Protein AF-A0A8D8JQ23-F1 (afdb_monomer_lite)

Foldseek 3Di:
DEPPDDPVCVVCVVVVVCVVCVVVVHDPPDDDDDAYVVLDAPVRQVVDPDDDDPPDDDDDPPGNDDDPDDPLDDDDDDQVCQCVDPSNCVVVVNNHNPPDDDDDDDDDDPPD

InterPro domains:
  IPR007122 Villin/Gelsolin [PTHR11977] (1-111)
  IPR029006 ADF-H/Gelsolin-like domain superfamily [G3DSA:3.40.20.10] (1-65)
  IPR036180 Gelsolin-like domain superfamily [SSF82754] (2-103)

Structure (mmCIF, N/CA/C/O backbone):
data_AF-A0A8D8JQ23-F1
#
_entry.id   AF-A0A8D8JQ23-F1
#
loop_
_atom_site.group_PDB
_atom_site.id
_atom_site.type_symbol
_atom_site.label_atom_id
_atom_site.label_alt_id
_atom_site.label_comp_id
_atom_site.label_asym_id
_atom_site.label_entity_id
_atom_site.label_seq_id
_atom_site.pdbx_PDB_ins_code
_atom_site.Cartn_x
_atom_site.Cartn_y
_atom_site.Cartn_z
_atom_site.occupancy
_atom_site.B_iso_or_equiv
_atom_site.auth_seq_id
_atom_site.auth_comp_id
_atom_site.auth_asym_id
_atom_site.auth_atom_id
_atom_site.pdbx_PDB_model_num
ATOM 1 N N . LYS A 1 1 ? -10.270 7.155 14.413 1.00 76.56 1 LYS A N 1
ATOM 2 C CA . LYS A 1 1 ? -10.590 8.305 15.296 1.00 76.56 1 LYS A CA 1
ATOM 3 C C . LYS A 1 1 ? -10.429 9.588 14.495 1.00 76.56 1 LYS A C 1
ATOM 5 O O . LYS A 1 1 ? -9.304 10.035 14.313 1.00 76.56 1 LYS A O 1
ATOM 10 N N . GLY A 1 2 ? -11.523 10.152 13.984 1.00 75.94 2 GLY A N 1
ATOM 11 C CA . GLY A 1 2 ? -11.447 11.387 13.203 1.00 75.94 2 GLY A CA 1
ATOM 12 C C . GLY A 1 2 ? -10.910 12.561 14.040 1.00 75.94 2 GLY A C 1
ATOM 13 O O . GLY A 1 2 ? -11.205 12.639 15.241 1.00 75.94 2 GLY A O 1
ATOM 14 N N . PRO A 1 3 ? -10.164 13.503 13.437 1.00 73.06 3 PRO A N 1
ATOM 15 C CA . PRO A 1 3 ? -9.591 14.654 14.142 1.00 73.06 3 PRO A CA 1
ATOM 16 C C . PRO A 1 3 ? -10.651 15.591 14.746 1.00 73.06 3 PRO A C 1
ATOM 18 O O . PRO A 1 3 ? -10.346 16.324 15.682 1.00 73.06 3 PRO A O 1
ATOM 21 N N . ARG A 1 4 ? -11.914 15.487 14.306 1.00 80.12 4 ARG A N 1
ATOM 22 C CA . ARG A 1 4 ? -13.076 16.208 14.859 1.00 80.12 4 ARG A CA 1
ATOM 23 C C . ARG A 1 4 ? -14.098 15.326 15.601 1.00 80.12 4 ARG A C 1
ATOM 25 O O . ARG A 1 4 ? -15.138 15.827 15.997 1.00 80.12 4 ARG A O 1
ATOM 32 N N . ALA A 1 5 ? -13.821 14.032 15.784 1.00 81.81 5 ALA A N 1
ATOM 33 C CA . ALA A 1 5 ? -14.708 13.137 16.538 1.00 81.81 5 ALA A CA 1
ATOM 34 C C . ALA A 1 5 ? -14.749 13.522 18.023 1.00 81.81 5 ALA A C 1
ATOM 36 O O . ALA A 1 5 ? -13.719 13.938 18.574 1.00 81.81 5 ALA A O 1
ATOM 37 N N . ASN A 1 6 ? -15.902 13.348 18.668 1.00 83.56 6 ASN A N 1
ATOM 38 C CA . ASN A 1 6 ? -16.053 13.736 20.066 1.00 83.56 6 ASN A CA 1
ATOM 39 C C . ASN A 1 6 ? -15.219 12.814 21.000 1.00 83.56 6 ASN A C 1
ATOM 41 O O . ASN A 1 6 ? -14.826 11.702 20.617 1.00 83.56 6 ASN A O 1
ATOM 45 N N . PRO A 1 7 ? -14.868 13.265 22.219 1.00 78.00 7 PRO A N 1
ATOM 46 C CA . PRO A 1 7 ? -14.027 12.482 23.127 1.00 78.00 7 PRO A CA 1
ATOM 47 C C . PRO A 1 7 ? -14.636 11.132 23.528 1.00 78.00 7 PRO A C 1
ATOM 49 O O . PRO A 1 7 ? -13.897 10.173 23.764 1.00 78.00 7 PRO A O 1
ATOM 52 N N . GLU A 1 8 ? -15.963 11.045 23.588 1.00 79.00 8 GLU A N 1
ATOM 53 C CA . GLU A 1 8 ? -16.693 9.836 23.977 1.00 79.00 8 GLU A CA 1
ATOM 54 C C . GLU A 1 8 ? -16.656 8.770 22.873 1.00 79.00 8 GLU A C 1
ATOM 56 O O . GLU A 1 8 ? -16.347 7.608 23.136 1.00 79.00 8 GLU A O 1
ATOM 61 N N . GLU A 1 9 ? -16.835 9.161 21.615 1.00 77.12 9 GLU A N 1
ATOM 62 C CA . GLU A 1 9 ? -16.665 8.338 20.411 1.00 77.12 9 GLU A CA 1
ATOM 63 C C . GLU A 1 9 ? -15.231 7.821 20.291 1.00 77.12 9 GLU A C 1
ATOM 65 O O . GLU A 1 9 ? -14.982 6.651 19.991 1.00 77.12 9 GLU A O 1
ATOM 70 N N . ARG A 1 10 ? -14.244 8.675 20.586 1.00 75.31 10 ARG A N 1
ATOM 71 C CA . ARG A 1 10 ? -12.828 8.276 20.566 1.00 75.31 10 ARG A CA 1
ATOM 72 C C . ARG A 1 10 ? -12.500 7.210 21.609 1.00 75.31 10 ARG A C 1
ATOM 74 O O . ARG A 1 10 ? -11.599 6.404 21.356 1.00 75.31 10 ARG A O 1
ATOM 81 N N . LYS A 1 11 ? -13.181 7.225 22.760 1.00 80.38 11 LYS A N 1
ATOM 82 C CA . LYS A 1 11 ? -13.032 6.228 23.833 1.00 80.38 11 LYS A CA 1
ATOM 83 C C . LYS A 1 11 ? -13.855 4.966 23.565 1.00 80.38 11 LYS A C 1
ATOM 85 O O . LYS A 1 11 ? -13.395 3.873 23.875 1.00 80.38 11 LYS A O 1
ATOM 90 N N . SER A 1 12 ? -15.025 5.098 22.945 1.00 86.69 12 SER A N 1
ATOM 91 C CA . SER A 1 12 ? -15.931 3.976 22.663 1.00 86.69 12 SER A CA 1
ATOM 92 C C . SER A 1 12 ? -15.596 3.188 21.396 1.00 86.69 12 SER A C 1
ATOM 94 O O . SER A 1 12 ? -16.150 2.109 21.213 1.00 86.69 12 SER A O 1
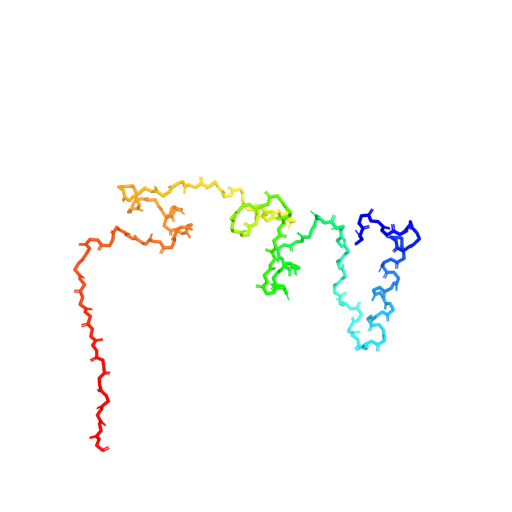ATOM 96 N N . ALA A 1 13 ? -14.648 3.640 20.569 1.00 86.12 13 ALA A N 1
ATOM 97 C CA . ALA A 1 13 ? -14.229 2.940 19.349 1.00 86.12 13 ALA A CA 1
ATOM 98 C C . ALA A 1 13 ? -13.940 1.432 19.544 1.00 86.12 13 ALA A C 1
ATOM 100 O O . ALA A 1 13 ? -14.345 0.629 18.709 1.00 86.12 13 ALA A O 1
ATOM 101 N N . MET A 1 14 ? -13.295 1.034 20.651 1.00 87.00 14 MET A N 1
ATOM 102 C CA . MET A 1 14 ? -13.057 -0.389 20.959 1.00 87.00 14 MET A CA 1
ATOM 103 C C . MET A 1 14 ? -14.355 -1.146 21.248 1.00 87.00 14 MET A C 1
ATOM 105 O O . MET A 1 14 ? -14.574 -2.225 20.710 1.00 87.00 14 MET A O 1
ATOM 109 N N . LYS A 1 15 ? -15.250 -0.549 22.043 1.00 89.75 15 LYS A N 1
ATOM 110 C CA . LYS A 1 15 ? -16.552 -1.137 22.378 1.00 89.75 15 LYS A CA 1
ATOM 111 C C . LYS A 1 15 ? -17.418 -1.323 21.129 1.00 89.75 15 LYS A C 1
ATOM 113 O O . LYS A 1 15 ? -18.048 -2.363 20.971 1.00 89.75 15 LYS A O 1
ATOM 118 N N . VAL A 1 16 ? -17.414 -0.338 20.230 1.00 90.75 16 VAL A N 1
ATOM 119 C CA . VAL A 1 16 ? -18.122 -0.414 18.942 1.00 90.75 16 VAL A CA 1
ATOM 120 C C . VAL A 1 16 ? -17.549 -1.537 18.073 1.00 90.75 16 VAL A C 1
ATOM 122 O O . VAL A 1 16 ? -18.312 -2.299 17.489 1.00 90.75 16 VAL A O 1
ATOM 125 N N . ALA A 1 17 ? -16.222 -1.692 18.023 1.00 90.81 17 ALA A N 1
ATOM 126 C CA . ALA A 1 17 ? -15.587 -2.776 17.272 1.00 90.81 17 ALA A CA 1
ATOM 127 C C . ALA A 1 17 ? -15.948 -4.167 17.827 1.00 90.81 17 ALA A C 1
ATOM 129 O O . ALA A 1 17 ? -16.289 -5.068 17.062 1.00 90.81 17 ALA A O 1
ATOM 130 N N . GLU A 1 18 ? -15.944 -4.339 19.151 1.00 91.19 18 GLU A N 1
ATOM 131 C CA . GLU A 1 18 ? -16.374 -5.589 19.792 1.00 91.19 18 GLU A CA 1
ATOM 132 C C . GLU A 1 18 ? -17.850 -5.905 19.528 1.00 91.19 18 GLU A C 1
ATOM 134 O O . GLU A 1 18 ? -18.214 -7.062 19.303 1.00 91.19 18 GLU A O 1
ATOM 139 N N . GLN A 1 19 ? -18.709 -4.885 19.555 1.00 92.94 19 GLN A N 1
ATOM 140 C CA . GLN A 1 19 ? -20.122 -5.039 19.229 1.00 92.94 19 GLN A CA 1
ATOM 141 C C . GLN A 1 19 ? -20.310 -5.445 17.762 1.00 92.94 19 GLN A C 1
ATOM 143 O O . GLN A 1 19 ? -21.047 -6.388 17.488 1.00 92.94 19 GLN A O 1
ATOM 148 N N . PHE A 1 20 ? -19.574 -4.827 16.837 1.00 93.00 20 PHE A N 1
ATOM 149 C CA . PHE A 1 20 ? -19.610 -5.175 15.417 1.00 93.00 20 PHE A CA 1
ATOM 150 C C . PHE A 1 20 ? -19.191 -6.630 15.153 1.00 93.00 20 PHE A C 1
ATOM 152 O O . PHE A 1 20 ? -19.827 -7.316 14.354 1.00 93.00 20 PHE A O 1
ATOM 159 N N . ILE A 1 21 ? -18.165 -7.132 15.854 1.00 93.94 21 ILE A N 1
ATOM 160 C CA . ILE A 1 21 ? -17.750 -8.545 15.772 1.00 93.94 21 ILE A CA 1
ATOM 161 C C . ILE A 1 21 ? -18.898 -9.472 16.181 1.00 93.94 21 ILE A C 1
ATOM 163 O O . ILE A 1 21 ? -19.165 -10.454 15.489 1.00 93.94 21 ILE A O 1
ATOM 167 N N . LYS A 1 22 ? -19.604 -9.144 17.271 1.00 93.06 22 LYS A N 1
ATOM 168 C CA . LYS A 1 22 ? -20.754 -9.929 17.747 1.00 93.06 22 LYS A CA 1
ATOM 169 C C . LYS A 1 22 ? -21.920 -9.883 16.759 1.00 93.06 22 LYS A C 1
ATOM 171 O O . LYS A 1 22 ? -22.461 -10.927 16.420 1.00 93.06 22 LYS A O 1
ATOM 176 N N . GLU A 1 23 ? -22.280 -8.697 16.273 1.00 95.38 23 GLU A N 1
ATOM 177 C CA . GLU A 1 23 ? -23.408 -8.495 15.351 1.00 95.38 23 GLU A CA 1
ATOM 178 C C . GLU A 1 23 ? -23.192 -9.164 13.990 1.00 95.38 23 GLU A C 1
ATOM 180 O O . GLU A 1 23 ? -24.134 -9.683 13.395 1.00 95.38 23 GLU A O 1
ATOM 185 N N . LYS A 1 24 ? -21.952 -9.174 13.494 1.00 94.69 24 LYS A N 1
ATOM 186 C CA . LYS A 1 24 ? -21.585 -9.838 12.235 1.00 94.69 24 LYS A CA 1
ATOM 187 C C . LYS A 1 24 ? -21.214 -11.310 12.403 1.00 94.69 24 LYS A C 1
ATOM 189 O O . LYS A 1 24 ? -20.872 -11.950 11.414 1.00 94.69 24 LYS A O 1
ATOM 194 N N . ASN A 1 25 ? -21.310 -11.843 13.622 1.00 94.25 25 ASN A N 1
ATOM 195 C CA . ASN A 1 25 ? -20.963 -13.222 13.955 1.00 94.25 25 ASN A CA 1
ATOM 196 C C . ASN A 1 25 ? -19.530 -13.603 13.525 1.00 94.25 25 ASN A C 1
ATOM 198 O O . ASN A 1 25 ? -19.281 -14.702 13.028 1.00 94.25 25 ASN A O 1
ATOM 202 N N . TYR A 1 26 ? -18.581 -12.678 13.690 1.00 94.62 26 TYR A N 1
ATOM 203 C CA . TYR A 1 26 ? -17.169 -12.947 13.437 1.00 94.62 26 TYR A CA 1
ATOM 204 C C . TYR A 1 26 ? -16.517 -13.686 14.619 1.00 94.62 26 TYR A C 1
ATOM 206 O O . TYR A 1 26 ? -16.976 -13.572 15.761 1.00 94.62 26 TYR A O 1
ATOM 214 N N . PRO A 1 27 ? -15.424 -14.433 14.381 1.00 95.12 27 PRO A N 1
ATOM 215 C CA . PRO A 1 27 ? -14.669 -15.087 15.443 1.00 95.12 27 PRO A CA 1
ATOM 216 C C . PRO A 1 27 ? -14.205 -14.120 16.544 1.00 95.12 27 PRO A C 1
ATOM 218 O O . PRO A 1 27 ? -13.793 -12.992 16.287 1.00 95.12 27 PRO A O 1
ATOM 221 N N . LYS A 1 28 ? -14.184 -14.582 17.800 1.00 89.06 28 LYS A N 1
ATOM 222 C CA . LYS A 1 28 ? -13.729 -13.756 18.940 1.00 89.06 28 LYS A CA 1
ATOM 223 C C . LYS A 1 28 ? -12.255 -13.335 18.848 1.00 89.06 28 LYS A C 1
ATOM 225 O O . LYS A 1 28 ? -11.857 -12.399 19.529 1.00 89.06 28 LYS A O 1
ATOM 230 N N . ASN A 1 29 ? -11.451 -14.025 18.038 1.00 92.75 29 ASN A N 1
ATOM 231 C CA . ASN A 1 29 ? -10.041 -13.718 17.794 1.00 92.75 29 ASN A CA 1
ATOM 232 C C . ASN A 1 29 ? -9.821 -12.770 16.599 1.00 92.75 29 ASN A C 1
ATOM 234 O O . ASN A 1 29 ? -8.679 -12.603 16.167 1.00 92.75 29 ASN A O 1
ATOM 238 N N . THR A 1 30 ? -10.876 -12.161 16.045 1.00 93.06 30 THR A N 1
ATOM 239 C CA . THR A 1 30 ? -10.736 -11.130 15.012 1.00 93.06 30 THR A CA 1
ATOM 240 C C . THR A 1 30 ? -9.892 -9.968 15.534 1.00 93.06 30 THR A C 1
ATOM 242 O O . THR A 1 30 ? -10.163 -9.400 16.591 1.00 93.06 30 THR A O 1
ATOM 245 N N . GLN A 1 31 ? -8.854 -9.608 14.780 1.00 91.75 31 GLN A N 1
ATOM 246 C CA . GLN A 1 31 ? -7.948 -8.526 15.149 1.00 91.75 31 GLN A CA 1
ATOM 247 C C . GLN A 1 31 ? -8.651 -7.172 15.022 1.00 91.75 31 GLN A C 1
ATOM 249 O O . GLN A 1 31 ? -9.234 -6.856 13.986 1.00 91.75 31 GLN A O 1
ATOM 254 N N . ILE A 1 32 ? -8.563 -6.360 16.075 1.00 91.06 32 ILE A N 1
ATOM 255 C CA . ILE A 1 32 ? -9.101 -5.000 16.104 1.00 91.06 32 ILE A CA 1
ATOM 256 C C . ILE A 1 32 ? -7.931 -4.022 16.056 1.00 91.06 32 ILE A C 1
ATOM 258 O O . ILE A 1 32 ? -7.060 -4.044 16.925 1.00 91.06 32 ILE A O 1
ATOM 262 N N . GLN A 1 33 ? -7.940 -3.124 15.073 1.00 88.06 33 GLN A N 1
ATOM 263 C CA . GLN A 1 33 ? -6.970 -2.039 14.973 1.00 88.06 33 GLN A CA 1
ATOM 264 C C . GLN A 1 33 ? -7.693 -0.692 14.919 1.00 88.06 33 GLN A C 1
ATOM 266 O O . GLN A 1 33 ? -8.448 -0.407 13.991 1.00 88.06 33 GLN A O 1
ATOM 271 N N . VAL A 1 34 ? -7.445 0.162 15.913 1.00 87.44 34 VAL A N 1
ATOM 272 C CA . VAL A 1 34 ? -8.017 1.513 15.970 1.00 87.44 34 VAL A CA 1
ATOM 273 C C . VAL A 1 34 ? -6.968 2.530 15.533 1.00 87.44 34 VAL A C 1
ATOM 275 O O . VAL A 1 34 ? -5.981 2.741 16.232 1.00 87.44 34 VAL A O 1
ATOM 278 N N . MET A 1 35 ? -7.207 3.205 14.408 1.00 83.88 35 MET A N 1
ATOM 279 C CA . MET A 1 35 ? -6.281 4.197 13.839 1.00 83.88 35 MET A CA 1
ATOM 280 C C . MET A 1 35 ? -6.776 5.638 14.051 1.00 83.88 35 MET A C 1
ATOM 282 O O . MET A 1 35 ? -7.987 5.887 13.970 1.00 83.88 35 MET A O 1
ATOM 286 N N . PRO A 1 36 ? -5.897 6.611 14.354 1.00 83.88 36 PRO A N 1
ATOM 287 C CA . PRO A 1 36 ? -6.228 8.034 14.312 1.00 83.88 36 PRO A CA 1
ATOM 288 C C . PRO A 1 36 ? -6.298 8.547 12.865 1.00 83.88 36 PRO A C 1
ATOM 290 O O . PRO A 1 36 ? -5.642 8.006 11.984 1.00 83.88 36 PRO A O 1
ATOM 293 N N . GLY A 1 37 ? -7.105 9.582 12.622 1.00 81.12 37 GLY A N 1
ATOM 294 C CA . GLY A 1 37 ? -7.179 10.219 11.306 1.00 81.12 37 GLY A CA 1
ATOM 295 C C . GLY A 1 37 ? -5.874 10.941 10.975 1.00 81.12 37 GLY A C 1
ATOM 296 O O . GLY A 1 37 ? -5.373 11.685 11.820 1.00 81.12 37 GLY A O 1
ATOM 297 N N . GLY A 1 38 ? -5.337 10.702 9.782 1.00 77.75 38 GLY A N 1
ATOM 298 C CA . GLY A 1 38 ? -3.999 11.135 9.361 1.00 77.75 38 GLY A CA 1
ATOM 299 C C . GLY A 1 38 ? -2.861 10.200 9.797 1.00 77.75 38 GLY A C 1
ATOM 300 O O . GLY A 1 38 ? -1.714 10.431 9.431 1.00 77.75 38 GLY A O 1
ATOM 301 N N . GLY A 1 39 ? -3.156 9.159 10.584 1.00 80.31 39 GLY A N 1
ATOM 302 C CA . GLY A 1 39 ? -2.203 8.124 11.004 1.00 80.31 39 GLY A CA 1
ATOM 303 C C . GLY A 1 39 ? -2.592 6.738 10.495 1.00 80.31 39 GLY A C 1
ATOM 304 O O . GLY A 1 39 ? -2.389 5.741 11.190 1.00 80.31 39 GLY A O 1
ATOM 305 N N . GLU A 1 40 ? -3.237 6.671 9.333 1.00 85.00 40 GLU A N 1
ATOM 306 C CA . GLU A 1 40 ? -3.690 5.424 8.731 1.00 85.00 40 GLU A CA 1
ATOM 307 C C . GLU A 1 40 ? -2.513 4.574 8.223 1.00 85.00 40 GLU A C 1
ATOM 309 O O . GLU A 1 40 ? -1.568 5.078 7.611 1.00 85.00 40 GLU A O 1
ATOM 314 N N . THR A 1 41 ? -2.585 3.258 8.439 1.00 82.81 41 THR A N 1
ATOM 315 C CA . THR A 1 41 ? -1.584 2.304 7.939 1.00 82.81 41 THR A CA 1
ATOM 316 C C . THR A 1 41 ? -1.729 2.078 6.438 1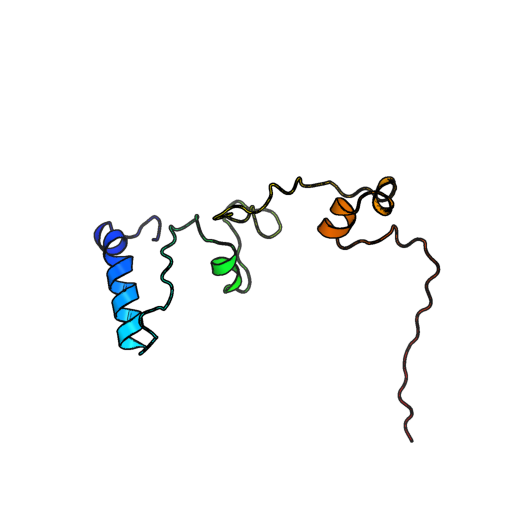.00 82.81 41 THR A C 1
ATOM 318 O O . THR A 1 41 ? -2.823 2.186 5.883 1.00 82.81 41 THR A O 1
ATOM 321 N N . THR A 1 42 ? -0.652 1.655 5.774 1.00 82.25 42 THR A N 1
ATOM 322 C CA . THR A 1 42 ? -0.705 1.252 4.357 1.00 82.25 42 THR A CA 1
ATOM 323 C C . THR A 1 42 ? -1.742 0.153 4.115 1.00 82.25 42 THR A C 1
ATOM 325 O O . THR A 1 42 ? -2.483 0.211 3.138 1.00 82.25 42 THR A O 1
ATOM 328 N N . LEU A 1 43 ? -1.866 -0.801 5.049 1.00 86.25 43 LEU A N 1
ATOM 329 C CA . LEU A 1 43 ? -2.865 -1.871 4.975 1.00 86.25 43 LEU A CA 1
ATOM 330 C C . LEU A 1 43 ? -4.307 -1.361 5.065 1.00 86.25 43 LEU A C 1
ATOM 332 O O . LEU A 1 43 ? -5.203 -2.004 4.534 1.00 86.25 43 LEU A O 1
ATOM 336 N N . PHE A 1 44 ? -4.554 -0.236 5.733 1.00 87.94 44 PHE A N 1
ATOM 337 C CA . PHE A 1 44 ? -5.869 0.397 5.729 1.00 87.94 44 PHE A CA 1
ATOM 338 C C . PHE A 1 44 ? -6.101 1.182 4.437 1.00 87.94 44 PHE A C 1
ATOM 340 O O . PHE A 1 44 ? -7.152 1.047 3.812 1.00 87.94 44 PHE A O 1
ATOM 347 N N . LYS A 1 45 ? -5.100 1.960 4.006 1.00 86.81 45 LYS A N 1
ATOM 348 C CA . LYS A 1 45 ? -5.174 2.792 2.797 1.00 86.81 45 LYS A CA 1
ATOM 349 C C . LYS A 1 45 ? -5.403 1.961 1.525 1.00 86.81 45 LYS A C 1
ATOM 351 O O . LYS A 1 45 ? -6.098 2.433 0.633 1.00 86.81 45 LYS A O 1
ATOM 356 N N . GLN A 1 46 ? -4.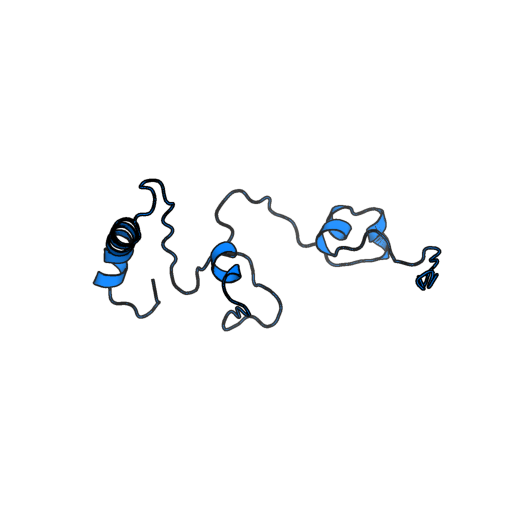903 0.720 1.462 1.00 86.38 46 GLN A N 1
ATOM 357 C CA . GLN A 1 46 ? -5.063 -0.165 0.293 1.00 86.38 46 GLN A CA 1
ATOM 358 C C . GLN A 1 46 ? -6.528 -0.500 -0.056 1.00 86.38 46 GLN A C 1
ATOM 360 O O . GLN A 1 46 ? -6.814 -0.874 -1.187 1.00 86.38 46 GLN A O 1
ATOM 365 N N . PHE A 1 47 ? -7.461 -0.394 0.900 1.00 88.94 47 PHE A N 1
ATOM 366 C CA . PHE A 1 47 ? -8.882 -0.676 0.654 1.00 88.94 47 PHE A CA 1
ATOM 367 C C . PHE A 1 47 ? -9.588 0.436 -0.137 1.00 88.94 47 PHE A C 1
ATOM 369 O O . PHE A 1 47 ? -10.749 0.282 -0.515 1.00 88.94 47 PHE A O 1
ATOM 376 N N . PHE A 1 48 ? -8.907 1.555 -0.389 1.00 87.06 48 PHE A N 1
ATOM 377 C CA . PHE A 1 48 ? -9.436 2.697 -1.122 1.00 87.06 48 PHE A CA 1
ATOM 378 C C . PHE A 1 48 ? -8.791 2.757 -2.507 1.00 87.06 48 PHE A C 1
ATOM 380 O O . PHE A 1 48 ? -7.576 2.660 -2.642 1.00 87.06 48 PHE A O 1
ATOM 387 N N . SER A 1 49 ? -9.607 2.956 -3.544 1.00 84.06 49 SER A N 1
ATOM 388 C CA . SER A 1 49 ? -9.158 2.941 -4.944 1.00 84.06 49 SER A CA 1
ATOM 389 C C . SER A 1 49 ? -8.125 4.021 -5.276 1.00 84.06 49 SER A C 1
ATOM 391 O O . SER A 1 49 ? -7.252 3.807 -6.111 1.00 84.06 49 SER A O 1
ATOM 393 N N . ASN A 1 50 ? -8.228 5.189 -4.640 1.00 82.44 50 ASN A N 1
ATOM 394 C CA . ASN A 1 50 ? -7.305 6.301 -4.824 1.00 82.44 50 ASN A CA 1
ATOM 395 C C . ASN A 1 50 ? -7.160 7.075 -3.510 1.00 82.44 50 ASN A C 1
ATOM 397 O O . ASN A 1 50 ? -7.944 7.982 -3.221 1.00 82.44 50 ASN A O 1
ATOM 401 N N . TRP A 1 51 ? -6.177 6.691 -2.695 1.00 83.12 51 TRP A N 1
ATOM 402 C CA . TRP A 1 51 ? -5.855 7.395 -1.456 1.00 83.12 51 TRP A CA 1
ATOM 403 C C . TRP A 1 51 ? -4.863 8.528 -1.724 1.00 83.12 51 TRP A C 1
ATOM 405 O O . TRP A 1 51 ? -3.783 8.291 -2.263 1.00 83.12 51 TRP A O 1
ATOM 415 N N . LYS A 1 52 ? -5.203 9.750 -1.303 1.00 79.69 52 LYS A N 1
ATOM 416 C CA . LYS A 1 52 ? -4.323 10.922 -1.389 1.00 79.69 52 LYS A CA 1
ATOM 417 C C . LYS A 1 52 ? -4.234 11.602 -0.034 1.00 79.69 52 LYS A C 1
ATOM 419 O O . LYS A 1 52 ? -5.251 12.034 0.507 1.00 79.69 52 LYS A O 1
ATOM 424 N N . ASP A 1 53 ? -3.023 11.717 0.495 1.00 75.69 53 ASP A N 1
ATOM 425 C CA . ASP A 1 53 ? -2.775 12.530 1.681 1.00 75.69 53 ASP A CA 1
ATOM 426 C C . ASP A 1 53 ? -2.743 14.022 1.283 1.00 75.69 53 ASP A C 1
ATOM 428 O O . ASP A 1 53 ? -2.286 14.374 0.197 1.00 75.69 53 ASP A O 1
ATOM 432 N N . LYS A 1 54 ? -3.280 14.904 2.141 1.00 68.12 54 LYS A N 1
ATOM 433 C CA . LYS A 1 54 ? -3.612 16.311 1.815 1.00 68.12 54 LYS A CA 1
ATOM 434 C C . LYS A 1 54 ? -2.448 17.132 1.235 1.00 68.12 54 LYS A C 1
ATOM 436 O O . LYS A 1 54 ? -2.694 18.002 0.407 1.00 68.12 54 LYS A O 1
ATOM 441 N N . ASP A 1 55 ? -1.219 16.825 1.634 1.00 68.44 55 ASP A N 1
ATOM 442 C CA . ASP A 1 55 ? -0.003 17.541 1.225 1.00 68.44 55 ASP A CA 1
ATOM 443 C C . ASP A 1 55 ? 0.958 16.643 0.426 1.00 68.44 55 ASP A C 1
ATOM 445 O O . ASP A 1 55 ? 2.137 16.954 0.253 1.00 68.44 55 ASP A O 1
ATOM 449 N N . GLN A 1 56 ? 0.464 15.503 -0.060 1.00 65.44 56 GLN A N 1
ATOM 450 C CA . GLN A 1 56 ? 1.253 14.579 -0.853 1.00 65.44 56 GLN A CA 1
ATOM 451 C C . GLN A 1 56 ? 1.123 14.878 -2.351 1.00 65.44 56 GLN A C 1
ATOM 453 O O . GLN A 1 56 ? 0.046 14.768 -2.935 1.00 65.44 56 GLN A O 1
ATOM 458 N N . SER A 1 57 ? 2.250 15.206 -2.986 1.00 62.75 57 SER A N 1
ATOM 459 C CA . SER A 1 57 ? 2.322 15.558 -4.408 1.00 62.75 57 SER A CA 1
ATOM 460 C C . SER A 1 57 ? 2.341 14.348 -5.354 1.00 62.75 57 SER A C 1
ATOM 462 O O . SER A 1 57 ? 1.730 14.423 -6.419 1.00 62.75 57 SER A O 1
ATOM 464 N N . THR A 1 58 ? 2.982 13.227 -4.990 1.00 55.06 58 THR A N 1
ATOM 465 C CA . THR A 1 58 ? 3.081 12.013 -5.831 1.00 55.06 58 THR A CA 1
ATOM 466 C C . THR A 1 58 ? 3.244 10.716 -5.020 1.00 55.06 58 THR A C 1
ATOM 468 O O . THR A 1 58 ? 3.870 10.706 -3.960 1.00 55.06 58 THR A O 1
ATOM 471 N N . GLY A 1 59 ? 2.699 9.608 -5.549 1.00 55.59 59 GLY A N 1
ATOM 472 C CA . GLY A 1 59 ? 2.840 8.241 -5.014 1.00 55.59 59 GLY A CA 1
ATOM 473 C C . GLY A 1 59 ? 2.055 7.958 -3.722 1.00 55.59 59 GLY A C 1
ATOM 474 O O . GLY A 1 59 ? 1.380 8.845 -3.212 1.00 55.59 59 GLY A O 1
ATOM 475 N N . PRO A 1 60 ? 2.101 6.727 -3.179 1.00 52.56 60 PRO A N 1
ATOM 476 C CA . PRO A 1 60 ? 1.776 6.479 -1.775 1.00 52.56 60 PRO A CA 1
ATOM 477 C C . PRO A 1 60 ? 2.855 7.118 -0.888 1.00 52.56 60 PRO A C 1
ATOM 479 O O . PRO A 1 60 ? 4.038 7.071 -1.215 1.00 52.56 60 PRO A O 1
ATOM 482 N N . GLY A 1 61 ? 2.456 7.807 0.185 1.00 58.19 61 GLY A N 1
ATOM 483 C CA . GLY A 1 61 ? 3.366 8.555 1.070 1.00 58.19 61 GLY A CA 1
ATOM 484 C C . GLY A 1 61 ? 4.341 7.669 1.808 1.00 58.19 61 GLY A C 1
ATOM 485 O O . GLY A 1 61 ? 4.362 6.454 1.617 1.00 58.19 61 GLY A O 1
ATOM 486 N N . GLN A 1 62 ? 5.130 8.267 2.706 1.00 57.19 62 GLN A N 1
ATOM 487 C CA . GLN A 1 62 ? 5.809 7.465 3.719 1.00 57.19 62 GLN A CA 1
ATOM 488 C C . GLN A 1 62 ? 4.768 6.562 4.386 1.00 57.19 62 GLN A C 1
ATOM 490 O O . GLN A 1 62 ? 3.835 7.031 5.042 1.00 57.19 62 GLN A O 1
ATOM 495 N N . ALA A 1 63 ? 4.913 5.257 4.163 1.00 55.69 63 ALA A N 1
ATOM 496 C CA . ALA A 1 63 ? 4.107 4.254 4.821 1.00 55.69 63 ALA A CA 1
ATOM 497 C C . ALA A 1 63 ? 4.262 4.436 6.333 1.00 55.69 63 ALA A C 1
ATOM 499 O O . ALA A 1 63 ? 5.382 4.509 6.844 1.00 55.69 63 ALA A O 1
ATOM 500 N N . TYR A 1 64 ? 3.144 4.503 7.055 1.00 57.38 64 TYR A N 1
ATOM 501 C CA . TYR A 1 64 ? 3.179 4.435 8.509 1.00 57.38 64 TYR A CA 1
ATOM 502 C C . TYR A 1 64 ? 3.637 3.025 8.904 1.00 57.38 64 TYR A C 1
ATOM 504 O O . TYR A 1 64 ? 2.857 2.069 8.895 1.00 57.38 64 TYR A O 1
ATOM 512 N N . SER A 1 65 ? 4.935 2.886 9.169 1.00 54.00 65 SER A N 1
ATOM 513 C CA . SER A 1 65 ? 5.579 1.615 9.493 1.00 54.00 65 SER A CA 1
ATOM 514 C C . SER A 1 65 ? 5.368 1.289 10.968 1.00 54.00 65 SER A C 1
ATOM 516 O O . SER A 1 65 ? 6.077 1.789 11.838 1.00 54.00 65 SER A O 1
ATOM 518 N N . ILE A 1 66 ? 4.387 0.434 11.260 1.00 42.06 66 ILE A N 1
ATOM 519 C CA . ILE A 1 66 ? 4.244 -0.181 12.584 1.00 42.06 66 ILE A CA 1
ATOM 520 C C . ILE A 1 66 ? 5.087 -1.463 12.593 1.00 42.06 66 ILE A C 1
ATOM 522 O O . ILE A 1 66 ? 4.697 -2.458 11.988 1.00 42.06 66 ILE A O 1
ATOM 526 N N . GLY A 1 67 ? 6.232 -1.449 13.282 1.00 55.00 67 GLY A N 1
ATOM 527 C CA . GLY A 1 67 ? 7.062 -2.639 13.529 1.00 55.00 67 GLY A CA 1
ATOM 528 C C . GLY A 1 67 ? 8.501 -2.553 13.009 1.00 55.00 67 GLY A C 1
ATOM 529 O O . GLY A 1 67 ? 8.922 -1.546 12.445 1.00 55.00 67 GLY A O 1
ATOM 530 N N . ARG A 1 68 ? 9.273 -3.634 13.216 1.00 48.62 68 ARG A N 1
ATOM 531 C CA . ARG A 1 68 ? 10.644 -3.804 12.692 1.00 48.62 68 ARG A CA 1
ATOM 532 C C . ARG A 1 68 ? 10.607 -4.125 11.197 1.00 48.62 68 ARG A C 1
ATOM 534 O O . ARG A 1 68 ? 10.902 -5.244 10.789 1.00 48.62 68 ARG A O 1
ATOM 541 N N . ILE A 1 69 ? 10.230 -3.157 10.379 1.00 54.25 69 ILE A N 1
ATOM 542 C CA . ILE A 1 69 ? 10.577 -3.198 8.960 1.00 54.25 69 ILE A CA 1
ATOM 543 C C . ILE A 1 69 ? 12.001 -2.645 8.880 1.00 54.25 69 ILE A C 1
ATOM 545 O O . ILE A 1 69 ? 12.298 -1.626 9.505 1.00 54.25 69 ILE A O 1
ATOM 549 N N . ALA A 1 70 ? 12.907 -3.361 8.209 1.00 53.56 70 ALA A N 1
ATOM 550 C CA . ALA A 1 70 ? 14.288 -2.916 8.047 1.00 53.56 70 ALA A CA 1
ATOM 551 C C . ALA A 1 70 ? 14.307 -1.480 7.498 1.00 53.56 70 ALA A C 1
ATOM 553 O O . ALA A 1 70 ? 13.507 -1.147 6.624 1.00 53.56 70 ALA A O 1
ATOM 554 N N . LEU A 1 71 ? 15.201 -0.628 8.009 1.00 64.50 71 LEU A N 1
ATOM 555 C CA . LEU A 1 71 ? 15.428 0.694 7.433 1.00 64.50 71 LEU A C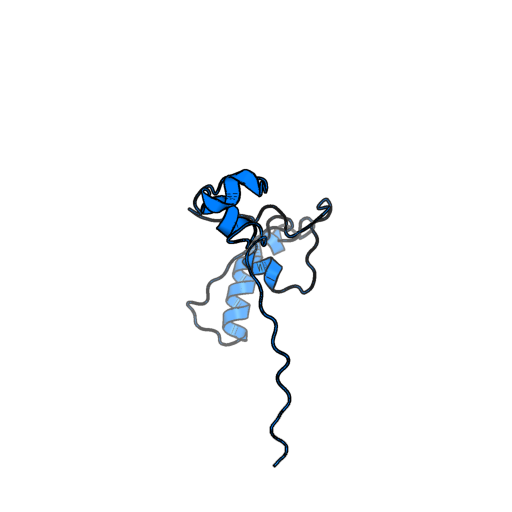A 1
ATOM 556 C C . LEU A 1 71 ? 16.007 0.494 6.027 1.00 64.50 71 LEU A C 1
ATOM 558 O O . LEU A 1 71 ? 17.209 0.303 5.862 1.00 64.50 71 LEU A O 1
ATOM 562 N N . VAL A 1 72 ? 15.142 0.479 5.017 1.00 66.62 72 VAL A N 1
ATOM 563 C CA . VAL A 1 72 ? 15.555 0.367 3.621 1.00 66.62 72 VAL A CA 1
ATOM 564 C C . VAL A 1 72 ? 15.931 1.765 3.146 1.00 66.62 72 VAL A C 1
ATOM 566 O O . VAL A 1 72 ? 15.062 2.621 2.963 1.00 66.62 72 VAL A O 1
ATOM 569 N N . SER A 1 73 ? 17.230 2.011 2.969 1.00 76.69 73 SER A N 1
ATOM 570 C CA . SER A 1 73 ? 17.715 3.269 2.404 1.00 76.69 73 SER A CA 1
ATOM 571 C C . SER A 1 73 ? 17.162 3.434 0.994 1.00 76.69 73 SER A C 1
ATOM 573 O O . SER A 1 73 ? 17.333 2.544 0.162 1.00 76.69 73 SER A O 1
ATOM 575 N N . GLN A 1 74 ? 16.513 4.562 0.725 1.00 76.19 74 GLN A N 1
ATOM 576 C CA . GLN A 1 74 ? 16.065 4.907 -0.620 1.00 76.19 74 GLN A CA 1
ATOM 577 C C . GLN A 1 74 ? 17.299 5.197 -1.475 1.00 76.19 74 GLN A C 1
ATOM 579 O O . GLN A 1 74 ? 18.050 6.126 -1.177 1.00 76.19 74 GLN A O 1
ATOM 584 N N . VAL A 1 75 ? 17.532 4.374 -2.495 1.00 81.69 75 VAL A N 1
ATOM 585 C CA . VAL A 1 75 ? 18.661 4.528 -3.412 1.00 81.69 75 VAL A CA 1
ATOM 586 C C . VAL A 1 75 ? 18.123 5.166 -4.693 1.00 81.69 75 VAL A C 1
ATOM 588 O O . VAL A 1 75 ? 17.262 4.567 -5.340 1.00 81.69 75 VAL A O 1
ATOM 591 N N . PRO A 1 76 ? 18.577 6.373 -5.075 1.00 85.44 76 PRO A N 1
ATOM 592 C CA . PRO A 1 76 ? 18.214 6.970 -6.357 1.00 85.44 76 PRO A CA 1
ATOM 593 C C . PRO A 1 76 ? 18.566 6.042 -7.523 1.00 85.44 76 PRO A C 1
ATOM 595 O O . PRO A 1 76 ? 19.516 5.270 -7.433 1.00 85.44 76 PRO A O 1
ATOM 598 N N . PHE A 1 77 ? 17.808 6.115 -8.615 1.00 84.31 77 PHE A N 1
ATOM 599 C CA . PHE A 1 77 ? 18.104 5.322 -9.804 1.00 84.31 77 PHE A CA 1
ATOM 600 C C . PHE A 1 77 ? 19.368 5.836 -10.504 1.00 84.31 77 PHE A C 1
ATOM 602 O O . PHE A 1 77 ? 19.477 7.028 -10.791 1.00 84.31 77 PHE A O 1
ATOM 609 N N . ASP A 1 78 ? 20.285 4.925 -10.820 1.00 86.94 78 ASP A N 1
ATOM 610 C CA . ASP A 1 78 ? 21.459 5.173 -11.653 1.00 86.94 78 ASP A CA 1
ATOM 611 C C . ASP A 1 78 ? 21.775 3.922 -12.485 1.00 86.94 78 ASP A C 1
ATOM 613 O O . ASP A 1 78 ? 22.224 2.898 -11.967 1.00 86.94 78 ASP A O 1
ATOM 617 N N . ALA A 1 79 ? 21.558 4.014 -13.798 1.00 85.25 79 ALA A N 1
ATOM 618 C CA . ALA A 1 79 ? 21.772 2.904 -14.723 1.00 85.25 79 ALA A CA 1
ATOM 619 C C . ALA A 1 79 ? 23.226 2.397 -14.717 1.00 85.25 79 ALA A C 1
ATOM 621 O O . ALA A 1 79 ? 23.456 1.199 -14.876 1.00 85.25 79 ALA A O 1
ATOM 622 N N . SER A 1 80 ? 24.206 3.278 -14.481 1.00 86.38 80 SER A N 1
ATOM 623 C CA . SER A 1 80 ? 25.625 2.910 -14.543 1.00 86.38 80 SER A CA 1
ATOM 624 C C . SER A 1 80 ? 26.036 1.951 -13.422 1.00 86.38 80 SER A C 1
ATOM 626 O O . SER A 1 80 ? 26.846 1.050 -13.642 1.00 86.38 80 SER A O 1
ATOM 628 N N . SER A 1 81 ? 25.430 2.078 -12.239 1.00 83.94 81 SER A N 1
ATOM 629 C CA . SER A 1 81 ? 25.710 1.228 -11.076 1.00 83.94 81 SER A CA 1
ATOM 630 C C . SER A 1 81 ? 24.667 0.125 -10.846 1.00 83.94 81 SER A C 1
ATOM 632 O O . SER A 1 81 ? 24.892 -0.763 -10.014 1.00 83.94 81 SER A O 1
ATOM 634 N N . LEU A 1 82 ? 23.578 0.111 -11.627 1.00 83.38 82 LEU A N 1
ATOM 635 C CA . LEU A 1 82 ? 22.438 -0.802 -11.487 1.00 83.38 82 LEU A CA 1
ATOM 636 C C . LEU A 1 82 ? 22.838 -2.285 -11.467 1.00 83.38 82 LEU A C 1
ATOM 638 O O . LEU A 1 82 ? 22.435 -3.023 -10.571 1.00 83.38 82 LEU A O 1
ATOM 642 N N . HIS A 1 83 ? 23.705 -2.698 -12.395 1.00 80.31 83 HIS A N 1
ATOM 643 C CA . HIS A 1 83 ? 24.182 -4.081 -12.535 1.00 80.31 83 HIS A CA 1
ATOM 644 C C . HIS A 1 83 ? 24.937 -4.618 -11.301 1.00 80.31 83 HIS A C 1
ATOM 646 O O . HIS A 1 83 ? 25.029 -5.828 -11.097 1.00 80.31 83 HIS A O 1
ATOM 652 N N . SER A 1 84 ? 25.471 -3.727 -10.459 1.00 84.81 84 SER A N 1
ATOM 653 C CA . SER A 1 84 ? 26.196 -4.077 -9.230 1.00 84.81 84 SER A CA 1
ATOM 654 C C . SER A 1 84 ? 25.361 -3.873 -7.958 1.00 84.81 84 SER A C 1
ATOM 656 O O . SER A 1 84 ? 25.687 -4.418 -6.900 1.00 84.81 84 SER A O 1
ATOM 658 N N . ASN A 1 85 ? 24.252 -3.130 -8.050 1.00 85.56 85 ASN A N 1
ATOM 659 C CA . ASN A 1 85 ? 23.441 -2.718 -6.912 1.00 85.56 85 ASN A CA 1
ATOM 660 C C . ASN A 1 85 ? 22.082 -3.439 -6.877 1.00 85.56 85 ASN A C 1
ATOM 662 O O . ASN A 1 85 ? 21.065 -2.948 -7.366 1.00 85.56 85 ASN A O 1
ATOM 666 N N . LYS A 1 86 ? 22.045 -4.589 -6.192 1.00 83.88 86 LYS A N 1
ATOM 667 C CA . LYS A 1 86 ? 20.817 -5.390 -6.009 1.00 83.88 86 LYS A CA 1
ATOM 668 C C . LYS A 1 86 ? 19.686 -4.634 -5.300 1.00 83.88 86 LYS A C 1
ATOM 670 O O . LYS A 1 86 ? 18.519 -4.930 -5.538 1.00 83.88 86 LYS A O 1
ATOM 675 N N . VAL A 1 87 ? 20.016 -3.678 -4.427 1.00 85.06 87 VAL A N 1
ATOM 676 C CA . VAL A 1 87 ? 19.018 -2.876 -3.699 1.00 85.06 87 VAL A CA 1
ATOM 677 C C . VAL A 1 87 ? 18.335 -1.897 -4.648 1.00 85.06 87 VAL A C 1
ATOM 679 O O . VAL A 1 87 ? 17.112 -1.781 -4.624 1.00 85.06 87 VAL A O 1
ATOM 682 N N . MET A 1 88 ? 19.109 -1.249 -5.520 1.00 85.19 88 MET A N 1
ATOM 683 C CA . MET A 1 88 ? 18.579 -0.366 -6.559 1.00 85.19 88 MET A CA 1
ATOM 684 C C . MET A 1 88 ? 17.695 -1.142 -7.541 1.00 85.19 88 MET A C 1
ATOM 686 O O . MET A 1 88 ? 16.570 -0.723 -7.806 1.00 85.19 88 MET A O 1
ATOM 690 N N . ALA A 1 89 ? 18.148 -2.314 -7.997 1.00 84.06 89 ALA A N 1
ATOM 691 C CA . ALA A 1 89 ? 17.358 -3.165 -8.884 1.00 84.06 89 ALA A CA 1
ATOM 692 C C . ALA A 1 89 ? 15.998 -3.553 -8.271 1.00 84.06 89 ALA A C 1
ATOM 694 O O . ALA A 1 89 ? 14.962 -3.459 -8.931 1.00 84.06 89 ALA A O 1
ATOM 695 N N . ALA A 1 90 ? 15.980 -3.917 -6.983 1.00 84.38 90 ALA A N 1
ATOM 696 C CA . ALA A 1 90 ? 14.757 -4.283 -6.270 1.00 84.38 90 ALA A CA 1
ATOM 697 C C . ALA A 1 90 ? 13.799 -3.099 -6.033 1.00 84.38 90 ALA A C 1
ATOM 699 O O . ALA A 1 90 ? 12.587 -3.289 -6.081 1.00 84.38 90 ALA A O 1
ATOM 700 N N . GLN A 1 91 ? 14.315 -1.892 -5.772 1.00 83.62 91 GLN A N 1
ATOM 701 C CA . GLN A 1 91 ? 13.484 -0.702 -5.532 1.00 83.62 91 GLN A CA 1
ATOM 702 C C . GLN A 1 91 ? 12.847 -0.150 -6.810 1.00 83.62 91 GLN A C 1
ATOM 704 O O . GLN A 1 91 ? 11.710 0.314 -6.766 1.00 83.62 91 GLN A O 1
ATOM 709 N N . HIS A 1 92 ? 13.569 -0.204 -7.932 1.00 85.00 92 HIS A N 1
ATOM 710 C CA . HIS A 1 92 ? 13.132 0.392 -9.201 1.00 85.00 92 HIS A CA 1
ATOM 711 C C . HIS A 1 92 ? 12.513 -0.615 -10.176 1.00 85.00 92 HIS A C 1
ATOM 713 O O . HIS A 1 92 ? 11.967 -0.209 -11.196 1.00 85.00 92 HIS A O 1
ATOM 719 N N . GLY A 1 93 ? 12.580 -1.918 -9.883 1.00 84.88 93 GLY A N 1
ATOM 720 C CA . GLY A 1 93 ? 12.035 -2.965 -10.754 1.00 84.88 93 GLY A CA 1
ATOM 721 C C . GLY A 1 93 ? 12.827 -3.164 -12.050 1.00 84.88 93 GLY A C 1
ATOM 722 O O . GLY A 1 93 ? 12.280 -3.667 -13.027 1.00 84.88 93 GLY A O 1
ATOM 723 N N . MET A 1 94 ? 14.103 -2.771 -12.061 1.00 87.06 94 MET A N 1
ATOM 724 C CA . MET A 1 94 ? 14.987 -2.817 -13.228 1.00 87.06 94 MET A CA 1
ATOM 725 C C . MET A 1 94 ? 16.169 -3.734 -12.926 1.00 87.06 94 MET A C 1
ATOM 727 O O . MET A 1 94 ? 16.941 -3.466 -12.010 1.00 87.06 94 MET A O 1
ATOM 731 N N . VAL A 1 95 ? 16.301 -4.833 -13.666 1.00 82.56 95 VAL A N 1
ATOM 732 C CA . VAL A 1 95 ? 17.380 -5.815 -13.451 1.00 82.56 95 VAL A CA 1
ATOM 733 C C . VAL A 1 95 ? 18.682 -5.433 -14.158 1.00 82.56 95 VAL A C 1
ATOM 735 O O . VAL A 1 95 ? 19.754 -5.840 -13.716 1.00 82.56 95 VAL A O 1
ATOM 738 N N . ASP A 1 96 ? 18.584 -4.645 -15.227 1.00 83.94 96 ASP A N 1
ATOM 739 C CA . ASP A 1 96 ? 19.687 -4.140 -16.038 1.00 83.94 96 ASP A CA 1
ATOM 740 C C . ASP A 1 96 ? 19.315 -2.792 -16.689 1.00 83.94 96 ASP A C 1
ATOM 742 O O . ASP A 1 96 ? 18.266 -2.206 -16.402 1.00 83.94 96 ASP A O 1
ATOM 746 N N . ASP A 1 97 ? 20.200 -2.276 -17.541 1.00 85.75 97 ASP A N 1
ATOM 747 C CA . ASP A 1 97 ? 20.023 -1.010 -18.258 1.00 85.75 97 ASP A CA 1
ATOM 748 C C . ASP A 1 97 ? 19.179 -1.129 -19.544 1.00 85.75 97 ASP A C 1
ATOM 750 O O . ASP A 1 97 ? 18.992 -0.138 -20.252 1.00 85.75 97 ASP A O 1
ATOM 754 N N .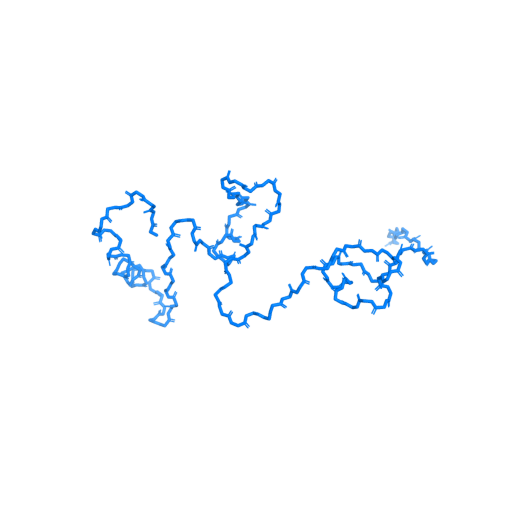 GLY A 1 98 ? 18.671 -2.325 -19.865 1.00 84.81 98 GLY A N 1
ATOM 755 C CA . GLY A 1 98 ? 17.876 -2.585 -21.063 1.00 84.81 98 GLY A CA 1
ATOM 756 C C . GLY A 1 98 ? 18.639 -2.522 -22.393 1.00 84.81 98 GLY A C 1
ATOM 757 O O . GLY A 1 98 ? 18.006 -2.596 -23.446 1.00 84.81 98 GLY A O 1
ATOM 758 N N . SER A 1 99 ? 19.973 -2.410 -22.391 1.00 87.69 99 SER A N 1
ATOM 759 C CA . SER A 1 99 ? 20.792 -2.354 -23.619 1.00 87.69 99 SER A CA 1
ATOM 760 C C . SER A 1 99 ? 21.054 -3.727 -24.263 1.00 87.69 99 SER A C 1
ATOM 762 O O . SER A 1 99 ? 21.692 -3.828 -25.316 1.00 87.69 99 SER A O 1
ATOM 764 N N . GLY A 1 100 ? 20.564 -4.800 -23.635 1.00 87.50 100 GLY A N 1
ATOM 765 C CA . GLY A 1 100 ? 20.718 -6.175 -24.095 1.00 87.50 100 GLY A CA 1
ATOM 766 C C . GLY A 1 100 ? 20.020 -6.478 -25.428 1.00 87.50 100 GLY A C 1
ATOM 767 O O . GLY A 1 100 ? 19.192 -5.728 -25.941 1.00 87.50 100 GLY A O 1
ATOM 768 N N . LYS A 1 101 ? 20.343 -7.639 -26.010 1.00 94.06 101 LYS A N 1
ATOM 769 C CA . LYS A 1 101 ? 19.681 -8.119 -27.232 1.00 94.06 101 LYS A CA 1
ATOM 770 C C . LYS A 1 101 ? 18.251 -8.557 -26.911 1.00 94.06 101 LYS A C 1
ATOM 772 O O . LYS A 1 101 ? 18.059 -9.458 -26.099 1.00 94.06 101 LYS A O 1
ATOM 777 N N . VAL A 1 102 ? 17.271 -7.980 -27.603 1.00 93.31 102 VAL A N 1
ATOM 778 C CA . VAL A 1 102 ? 15.845 -8.302 -27.436 1.00 93.31 102 VAL A CA 1
ATOM 779 C C . VAL A 1 102 ? 15.295 -8.936 -28.712 1.00 93.31 102 VAL A C 1
ATOM 781 O O . VAL A 1 102 ? 15.563 -8.470 -29.818 1.00 93.31 102 VAL A O 1
ATOM 784 N N . GLN A 1 103 ? 14.500 -9.996 -28.559 1.00 93.38 103 GLN A N 1
ATOM 785 C CA . GLN A 1 103 ? 13.678 -10.568 -29.626 1.00 93.38 103 GLN A CA 1
ATOM 786 C C . GLN A 1 103 ? 12.214 -10.524 -29.189 1.00 93.38 103 GLN A C 1
ATOM 788 O O . GLN A 1 103 ? 11.879 -10.993 -28.103 1.00 93.38 103 GLN A O 1
ATOM 793 N N . VAL A 1 104 ? 11.348 -9.958 -30.030 1.00 93.81 104 VAL A N 1
ATOM 794 C CA . VAL A 1 104 ? 9.909 -9.832 -29.763 1.00 93.81 104 VAL A CA 1
ATOM 795 C C . VAL A 1 104 ? 9.153 -10.725 -30.736 1.00 93.81 104 VAL A C 1
ATOM 797 O O . VAL A 1 104 ? 9.329 -10.609 -31.947 1.00 93.81 104 VAL A O 1
ATOM 800 N N . TRP A 1 105 ? 8.298 -11.596 -30.207 1.00 92.12 105 TRP A N 1
ATOM 801 C CA . TRP A 1 105 ? 7.466 -12.496 -31.000 1.00 92.12 105 TRP A CA 1
ATOM 802 C C . TRP A 1 105 ? 5.997 -12.097 -30.871 1.00 92.12 105 TRP A C 1
ATOM 804 O O . TRP A 1 105 ? 5.493 -11.918 -29.763 1.00 92.12 105 TRP A O 1
ATOM 814 N N . ARG A 1 106 ? 5.302 -11.985 -32.006 1.00 91.50 106 ARG A N 1
ATOM 815 C CA . ARG A 1 106 ? 3.839 -11.901 -32.055 1.00 91.50 106 ARG A CA 1
ATOM 816 C C . ARG A 1 106 ? 3.305 -13.311 -32.273 1.00 91.50 106 ARG A C 1
ATOM 818 O O . ARG A 1 106 ? 3.642 -13.936 -33.272 1.00 91.50 106 ARG A O 1
ATOM 825 N N . VAL A 1 107 ? 2.510 -13.811 -31.334 1.00 89.75 107 VAL A N 1
ATOM 826 C CA . VAL A 1 107 ? 1.857 -15.117 -31.467 1.00 89.75 107 VAL A CA 1
ATOM 827 C C . VAL A 1 107 ? 0.530 -14.913 -32.187 1.00 89.75 107 VAL A C 1
ATOM 829 O O . VAL A 1 107 ? -0.341 -14.207 -31.685 1.00 89.75 107 VAL A O 1
ATOM 832 N N . GLU A 1 108 ? 0.388 -15.523 -33.358 1.00 88.94 108 GLU A N 1
ATOM 833 C CA . GLU A 1 108 ? -0.883 -15.654 -34.072 1.00 88.94 108 GLU A CA 1
ATOM 834 C C . GLU A 1 108 ? -1.348 -17.108 -33.921 1.00 88.94 108 GLU A C 1
ATOM 836 O O . GLU A 1 108 ? -0.537 -18.032 -34.018 1.00 88.94 108 GLU A O 1
ATOM 841 N N . GLY A 1 109 ? -2.623 -17.310 -33.574 1.00 78.56 109 GLY A N 1
ATOM 842 C CA . GLY A 1 109 ? -3.179 -18.641 -33.339 1.00 78.56 109 GLY A CA 1
ATOM 843 C C . GLY A 1 109 ? -3.089 -19.519 -34.587 1.00 78.56 109 GLY A C 1
ATOM 844 O O . GLY A 1 109 ? -3.221 -19.039 -35.709 1.00 78.56 109 GLY A O 1
ATOM 845 N N . ASN A 1 110 ? -2.880 -20.822 -34.388 1.00 68.94 110 ASN A N 1
ATOM 846 C CA . ASN A 1 110 ? -3.122 -21.802 -35.443 1.00 68.94 110 ASN A CA 1
ATOM 847 C C . ASN A 1 110 ? -4.639 -21.960 -35.587 1.00 68.94 110 ASN A C 1
ATOM 849 O O . ASN A 1 110 ? -5.222 -22.837 -34.951 1.00 68.94 110 ASN A O 1
ATOM 853 N N . ASP A 1 111 ? -5.267 -21.119 -36.406 1.00 64.69 111 ASP A N 1
ATOM 854 C CA . ASP A 1 111 ? -6.621 -21.370 -36.899 1.00 64.69 111 ASP A CA 1
ATOM 855 C C . ASP A 1 111 ? -6.569 -22.626 -37.790 1.00 64.69 111 ASP A C 1
ATOM 857 O O . ASP A 1 111 ? -6.265 -22.568 -38.986 1.00 64.69 111 ASP A O 1
ATOM 861 N N . ARG A 1 112 ? -6.783 -23.792 -37.176 1.00 51.91 112 ARG A N 1
ATOM 862 C CA . ARG A 1 112 ? -7.102 -25.061 -37.835 1.00 51.91 112 ARG A CA 1
ATOM 863 C C . ARG A 1 112 ? -8.313 -25.686 -37.172 1.00 51.91 112 ARG A C 1
ATOM 865 O O . ARG A 1 112 ? -8.315 -25.755 -35.924 1.00 51.91 112 ARG A O 1
#

pLDDT: mean 80.37, std 12.37, range [42.06, 95.38]

Organism: Culex pipiens (NCBI:txid7175)

Secondary structure (DSSP, 8-state):
--TTS-HHHHHHHHHHHHHHHHHTT--TT-------TT---HHHHTTSSS---TT--SSS-S----S-------PPP-HHHHTT-HHHHHHHT-SS-S-S------------

Radius of gyration: 23.16 Å;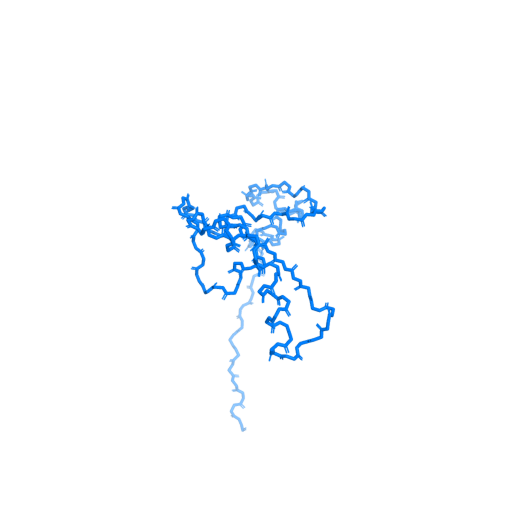 chains: 1; bounding box: 50×43×62 Å

Sequence (112 aa):
KGPRANPEERKSAMKVAEQFIKEKNYPKNTQIQVMPGGGETTLFKQFFSNWKDKDQSTGPGQAYSIGRIALVSQVPFDASSLHSNKVMAAQHGMVDDGSGKVQVWRVEGNDR